Protein AF-A0A212K3P4-F1 (afdb_monomer)

pLDDT: mean 75.77, std 22.2, range [29.94, 95.88]

Solvent-accessible surface area (backbone atoms only — not comparable to full-atom values): 8677 Å² total; per-residue (Å²): 141,86,89,86,86,90,79,79,89,73,62,94,66,78,64,89,72,90,65,79,95,59,101,72,71,84,56,92,35,74,37,73,32,68,52,98,92,37,78,37,58,47,100,85,69,45,76,37,70,28,48,37,64,58,24,53,51,50,52,52,54,48,52,45,55,74,72,36,50,50,64,62,41,51,82,49,84,52,67,66,59,41,51,48,42,50,51,52,50,32,53,60,50,30,66,35,87,61,33,40,67,84,44,44,45,70,47,72,83,47,95,45,37,33,41,38,36,32,32,34,70,90,64,46,76,46,76,43,82,46,76,31,71,64,82,69,76,85,79,130

Secondary structure (DSSP, 8-state):
----SSSSSSSTT-S-------TT---S-EEE-EETTEE-B-TTSPBPEEEHHHHHHHHHHHHHHHTTHHHHHHT---HHHHHHHHHHHHHHHHTSTTBPTT--EEEEEETTEEEEEEEETTTEEEEEEEE---------

Structure (mmCIF, N/CA/C/O backbone):
data_AF-A0A212K3P4-F1
#
_entry.id   AF-A0A212K3P4-F1
#
loop_
_atom_site.group_PDB
_atom_site.id
_atom_site.type_symbol
_atom_site.label_atom_id
_atom_site.label_alt_id
_atom_site.label_comp_id
_atom_site.label_asym_id
_atom_site.label_entity_id
_atom_site.label_seq_id
_atom_site.pdbx_PDB_ins_code
_atom_site.Cartn_x
_atom_site.Cartn_y
_atom_site.Cartn_z
_atom_site.occupancy
_atom_site.B_iso_or_equiv
_atom_site.auth_seq_id
_atom_site.auth_comp_id
_atom_site.auth_asym_id
_atom_site.auth_atom_id
_atom_site.pdbx_PDB_model_num
ATOM 1 N N . MET A 1 1 ? -34.158 -5.987 -21.169 1.00 41.16 1 MET A N 1
ATOM 2 C CA . MET A 1 1 ? -33.519 -4.669 -21.367 1.00 41.16 1 MET A CA 1
ATOM 3 C C . MET A 1 1 ? -33.092 -4.226 -19.977 1.00 41.16 1 MET A C 1
ATOM 5 O O . MET A 1 1 ? -33.959 -3.933 -19.177 1.00 41.16 1 MET A O 1
ATOM 9 N N . ILE A 1 2 ? -31.869 -4.517 -19.537 1.00 32.31 2 ILE A N 1
ATOM 10 C CA . ILE A 1 2 ? -30.676 -3.681 -19.730 1.00 32.31 2 ILE A CA 1
ATOM 11 C C . ILE A 1 2 ? -29.429 -4.590 -19.773 1.00 32.31 2 ILE A C 1
ATOM 13 O O . ILE A 1 2 ? -29.200 -5.366 -18.852 1.00 32.31 2 ILE A O 1
ATOM 17 N N . LEU A 1 3 ? -28.634 -4.489 -20.839 1.00 34.88 3 LEU A N 1
ATOM 18 C CA . LEU A 1 3 ? -27.283 -5.046 -20.956 1.00 34.88 3 LEU A CA 1
ATOM 19 C C . LEU A 1 3 ? -26.366 -3.873 -21.299 1.00 34.88 3 LEU A C 1
ATOM 21 O O . LEU A 1 3 ? -26.237 -3.558 -22.471 1.00 34.88 3 LEU A O 1
ATOM 25 N N . THR A 1 4 ? -25.772 -3.217 -20.302 1.00 43.38 4 THR A N 1
ATOM 26 C CA . THR A 1 4 ? -24.636 -2.290 -20.483 1.00 43.38 4 THR A CA 1
ATOM 27 C C . THR A 1 4 ? -24.059 -1.920 -19.116 1.00 43.38 4 THR A C 1
ATOM 29 O O . THR A 1 4 ? -24.485 -0.937 -18.519 1.00 43.38 4 THR A O 1
ATOM 32 N N . ALA A 1 5 ? -23.114 -2.716 -18.608 1.00 32.56 5 ALA A N 1
ATOM 33 C CA . ALA A 1 5 ? -22.191 -2.294 -17.537 1.00 32.56 5 ALA A CA 1
ATOM 34 C C . ALA A 1 5 ? -20.914 -3.161 -17.423 1.00 32.56 5 ALA A C 1
ATOM 36 O O . ALA A 1 5 ? -20.167 -3.017 -16.467 1.00 32.56 5 ALA A O 1
ATOM 37 N N . TRP A 1 6 ? -20.642 -4.060 -18.377 1.00 31.08 6 TRP A N 1
ATOM 38 C CA . TRP A 1 6 ? -19.500 -4.991 -18.312 1.00 31.08 6 TRP A CA 1
ATOM 39 C C . TRP A 1 6 ? -18.382 -4.662 -19.322 1.00 31.08 6 TRP A C 1
ATOM 41 O O . TRP A 1 6 ? -17.524 -5.493 -19.591 1.00 31.08 6 TRP A O 1
ATOM 51 N N . ALA A 1 7 ? -18.370 -3.450 -19.892 1.00 32.25 7 ALA A N 1
ATOM 52 C CA . ALA A 1 7 ? -17.486 -3.085 -21.008 1.00 32.25 7 ALA A CA 1
ATOM 53 C C . ALA A 1 7 ? -16.688 -1.780 -20.804 1.00 32.25 7 ALA A C 1
ATOM 55 O O . ALA A 1 7 ? -16.402 -1.082 -21.770 1.00 32.25 7 ALA A O 1
ATOM 56 N N . THR A 1 8 ? -16.307 -1.431 -19.570 1.00 38.00 8 THR A N 1
ATOM 57 C CA . THR A 1 8 ? -15.524 -0.202 -19.295 1.00 38.00 8 THR A CA 1
ATOM 58 C C . THR A 1 8 ? -14.240 -0.422 -18.492 1.00 38.00 8 THR A C 1
ATOM 60 O O . THR A 1 8 ? -13.647 0.538 -18.016 1.00 38.00 8 THR A O 1
ATOM 63 N N . TRP A 1 9 ? -13.740 -1.660 -18.424 1.00 35.09 9 TRP A N 1
ATOM 64 C CA . TRP A 1 9 ? -12.411 -1.987 -17.875 1.00 35.09 9 TRP A CA 1
ATOM 65 C C . TRP A 1 9 ? -11.458 -2.604 -18.918 1.00 35.09 9 TRP A C 1
ATOM 67 O O . TRP A 1 9 ? -10.525 -3.325 -18.583 1.00 35.09 9 TRP A O 1
ATOM 77 N N . GLY A 1 10 ? -11.688 -2.313 -20.205 1.00 32.38 10 GLY A N 1
ATOM 78 C CA . GLY A 1 10 ? -10.830 -2.755 -21.317 1.00 32.38 10 GLY A CA 1
ATOM 79 C C . GLY A 1 10 ? -10.596 -1.719 -22.427 1.00 32.38 10 GLY A C 1
ATOM 80 O O . GLY A 1 10 ? -9.815 -1.977 -23.336 1.00 32.38 10 GLY A O 1
ATOM 81 N N . GLU A 1 11 ? -11.231 -0.542 -22.373 1.00 31.20 11 GLU A N 1
ATOM 82 C CA . GLU A 1 11 ? -11.151 0.469 -23.447 1.00 31.20 11 GLU A CA 1
ATOM 83 C C . GLU A 1 11 ? -10.182 1.630 -23.157 1.00 31.20 11 GLU A C 1
ATOM 85 O O . GLU A 1 11 ? -9.741 2.295 -24.090 1.00 31.20 11 GLU A O 1
ATOM 90 N N . ALA A 1 12 ? -9.751 1.837 -21.907 1.00 31.34 12 ALA A N 1
ATOM 91 C CA . ALA A 1 12 ? -8.815 2.917 -21.557 1.00 31.34 12 ALA A CA 1
ATOM 92 C C . ALA A 1 12 ? -7.342 2.640 -21.946 1.00 31.34 12 ALA A C 1
ATOM 94 O O . ALA A 1 12 ? -6.472 3.466 -21.698 1.00 31.34 12 ALA A O 1
ATOM 95 N N . MET A 1 13 ? -7.056 1.495 -22.577 1.00 34.75 13 MET A N 1
ATOM 96 C CA . MET A 1 13 ? -5.713 1.092 -23.026 1.00 34.75 13 MET A CA 1
ATOM 97 C C . MET A 1 13 ? -5.654 0.803 -24.536 1.00 34.75 13 MET A C 1
ATOM 99 O O . MET A 1 13 ? -4.726 0.151 -25.004 1.00 34.75 13 MET A O 1
ATOM 103 N N . LYS A 1 14 ? -6.595 1.324 -25.340 1.00 32.06 14 LYS A N 1
ATOM 104 C CA . LYS A 1 14 ? -6.473 1.345 -26.814 1.00 32.06 14 LYS A CA 1
ATOM 105 C C . LYS A 1 14 ? -5.531 2.458 -27.302 1.00 32.06 14 LYS A C 1
ATOM 107 O O . LYS A 1 14 ? -5.803 3.147 -28.280 1.00 32.06 14 LYS A O 1
ATOM 112 N N . GLY A 1 15 ? -4.401 2.627 -26.623 1.00 29.94 15 GLY A N 1
ATOM 113 C CA . GLY A 1 15 ? -3.212 3.180 -27.249 1.00 29.94 15 GLY A CA 1
ATOM 114 C C . GLY A 1 15 ? -2.490 2.015 -27.902 1.00 29.94 15 GLY A C 1
ATOM 115 O O . GLY A 1 15 ? -2.100 1.080 -27.209 1.00 29.94 15 GLY A O 1
ATOM 116 N N . THR A 1 16 ? -2.348 2.037 -29.224 1.00 39.19 16 THR A N 1
ATOM 117 C CA . THR A 1 16 ? -1.489 1.108 -29.960 1.00 39.19 16 THR A CA 1
ATOM 118 C C . THR A 1 16 ? -0.056 1.258 -29.453 1.00 39.19 16 THR A C 1
ATOM 120 O O . THR A 1 16 ? 0.730 2.029 -29.994 1.00 39.19 16 THR A O 1
ATOM 123 N N . LEU A 1 17 ? 0.295 0.533 -28.396 1.00 32.88 17 LEU A N 1
ATOM 124 C CA . LEU A 1 17 ? 1.679 0.277 -28.052 1.00 32.88 17 LEU A CA 1
ATOM 125 C C . LEU A 1 17 ? 2.091 -0.921 -28.894 1.00 32.88 17 LEU A C 1
ATOM 127 O O . LEU A 1 17 ? 1.903 -2.077 -28.521 1.00 32.88 17 LEU A O 1
ATOM 131 N N . GLY A 1 18 ? 2.576 -0.623 -30.096 1.00 33.38 18 GLY A N 1
ATOM 132 C CA . GLY A 1 18 ? 3.288 -1.596 -30.901 1.00 33.38 18 GLY A CA 1
ATOM 133 C C . GLY A 1 18 ? 4.568 -1.992 -30.180 1.00 33.38 18 GLY A C 1
ATOM 134 O O . GLY A 1 18 ? 5.602 -1.388 -30.422 1.00 33.38 18 GLY A O 1
ATOM 135 N N . PHE A 1 19 ? 4.500 -2.997 -29.313 1.00 35.41 19 PHE A N 1
ATOM 136 C CA . PHE A 1 19 ? 5.675 -3.698 -28.816 1.00 35.41 19 PHE A CA 1
ATOM 137 C C . PHE A 1 19 ? 5.356 -5.193 -28.714 1.00 35.41 19 PHE A C 1
ATOM 139 O O . PHE A 1 19 ? 4.461 -5.573 -27.956 1.00 35.41 19 PHE A O 1
ATOM 146 N N . PRO A 1 20 ? 6.045 -6.069 -29.472 1.00 37.22 20 PRO A N 1
ATOM 147 C CA . PRO A 1 20 ? 6.070 -7.478 -29.112 1.00 37.22 20 PRO A CA 1
ATOM 148 C C . PRO A 1 20 ? 6.710 -7.588 -27.724 1.00 37.22 20 PRO A C 1
ATOM 150 O O . PRO A 1 20 ? 7.701 -6.909 -27.461 1.00 37.22 20 PRO A O 1
ATOM 153 N N . LEU A 1 21 ? 6.143 -8.430 -26.854 1.00 44.56 21 LEU A N 1
ATOM 154 C CA . LEU A 1 21 ? 6.755 -8.860 -25.594 1.00 44.56 21 LEU A CA 1
ATOM 155 C C . LEU A 1 21 ? 8.192 -9.325 -25.877 1.00 44.56 21 LEU A C 1
ATOM 157 O O . LEU A 1 21 ? 8.425 -10.460 -26.285 1.00 44.56 21 LEU A O 1
ATOM 161 N N . GLN A 1 22 ? 9.150 -8.422 -25.709 1.00 39.25 22 GLN A N 1
ATOM 162 C CA . GLN A 1 22 ? 10.566 -8.714 -25.776 1.00 39.25 22 GLN A CA 1
ATOM 163 C C . GLN A 1 22 ? 11.097 -8.773 -24.347 1.00 39.25 22 GLN A C 1
ATOM 165 O O . GLN A 1 22 ? 10.836 -7.893 -23.531 1.00 39.25 22 GLN A O 1
ATOM 170 N N . LEU A 1 23 ? 11.869 -9.824 -24.078 1.00 46.59 23 LEU A N 1
ATOM 171 C CA . LEU A 1 23 ? 12.652 -10.112 -22.871 1.00 46.59 23 LEU A CA 1
ATOM 172 C C . LEU A 1 23 ? 13.758 -9.056 -22.605 1.00 46.59 23 LEU A C 1
ATOM 174 O O . LEU A 1 23 ? 14.797 -9.376 -22.036 1.00 46.59 23 LEU A O 1
ATOM 178 N N . THR A 1 24 ? 13.583 -7.821 -23.077 1.00 42.31 24 THR A N 1
ATOM 179 C CA . THR A 1 24 ? 14.652 -6.826 -23.235 1.00 42.31 24 THR A CA 1
ATOM 180 C C . THR A 1 24 ? 14.282 -5.425 -22.767 1.00 42.31 24 THR A C 1
ATOM 182 O O . THR A 1 24 ? 15.077 -4.517 -22.986 1.00 42.31 24 THR A O 1
ATOM 185 N N . ASP A 1 25 ? 13.140 -5.224 -22.108 1.00 44.19 25 ASP A N 1
ATOM 186 C CA . ASP A 1 25 ? 13.018 -4.034 -21.263 1.00 44.19 25 ASP A CA 1
ATOM 187 C C . ASP A 1 25 ? 13.734 -4.369 -19.948 1.00 44.19 25 ASP A C 1
ATOM 189 O O . ASP A 1 25 ? 13.333 -5.333 -19.295 1.00 44.19 25 ASP A O 1
ATOM 193 N N . PRO A 1 26 ? 14.839 -3.711 -19.563 1.00 47.62 26 PRO A N 1
ATOM 194 C CA . PRO A 1 26 ? 15.521 -3.993 -18.308 1.00 47.62 26 PRO A CA 1
ATOM 195 C C . PRO A 1 26 ? 14.728 -3.362 -17.158 1.00 47.62 26 PRO A C 1
ATOM 197 O O . PRO A 1 26 ? 15.244 -2.516 -16.434 1.00 47.62 26 PRO A O 1
ATOM 200 N N . GLY A 1 27 ? 13.456 -3.738 -17.008 1.00 55.22 27 GLY A N 1
ATOM 201 C CA . GLY A 1 27 ? 12.667 -3.346 -15.852 1.00 55.22 27 GLY A CA 1
ATOM 202 C C . GLY A 1 27 ? 13.434 -3.747 -14.594 1.00 55.22 27 GLY A C 1
ATOM 203 O O . GLY A 1 27 ? 13.900 -4.885 -14.483 1.00 55.22 27 GLY A O 1
ATOM 204 N N . ASN A 1 28 ? 13.640 -2.817 -13.664 1.00 70.44 28 ASN A N 1
ATOM 205 C CA . ASN A 1 28 ? 14.409 -3.097 -12.447 1.00 70.44 28 ASN A CA 1
ATOM 206 C C . ASN A 1 28 ? 13.633 -4.003 -11.476 1.00 70.44 28 ASN A C 1
ATOM 208 O O . ASN A 1 28 ? 14.225 -4.561 -10.550 1.00 70.44 28 ASN A O 1
ATOM 212 N N . TYR A 1 29 ? 12.323 -4.169 -11.687 1.00 75.88 29 TYR A N 1
ATOM 213 C CA . TYR A 1 29 ? 11.445 -4.964 -10.833 1.00 75.88 29 TYR A CA 1
ATOM 214 C C . TYR A 1 29 ? 10.613 -5.936 -11.663 1.00 75.88 29 TYR A C 1
ATOM 216 O O . TYR A 1 29 ? 10.013 -5.543 -12.661 1.00 75.88 29 TYR A O 1
ATOM 224 N N . TRP A 1 30 ? 10.557 -7.193 -11.223 1.00 81.81 30 TRP A N 1
ATOM 225 C CA . TRP A 1 30 ? 9.773 -8.254 -11.849 1.00 81.81 30 TRP A CA 1
ATOM 226 C C . TRP A 1 30 ? 9.079 -9.092 -10.786 1.00 81.81 30 TRP A C 1
ATOM 228 O O . TRP A 1 30 ? 9.707 -9.457 -9.794 1.00 81.81 30 TRP A O 1
ATOM 238 N N . ASP A 1 31 ? 7.827 -9.458 -11.043 1.00 82.44 31 ASP A N 1
ATOM 239 C CA . ASP A 1 31 ? 7.074 -10.414 -10.230 1.00 82.44 31 ASP A CA 1
ATOM 240 C C . ASP A 1 31 ? 6.197 -11.319 -11.115 1.00 82.44 31 ASP A C 1
ATOM 242 O O . ASP A 1 31 ? 5.983 -11.041 -12.301 1.00 82.44 31 ASP A O 1
ATOM 246 N N . LEU A 1 32 ? 5.698 -12.424 -10.565 1.00 88.50 32 LEU A N 1
ATOM 247 C CA . LEU A 1 32 ? 4.640 -13.215 -11.185 1.00 88.50 32 LEU A CA 1
ATOM 248 C C . LEU A 1 32 ? 3.315 -12.488 -11.034 1.00 88.50 32 LEU A C 1
ATOM 250 O O . LEU A 1 32 ? 2.972 -12.018 -9.960 1.00 88.50 32 LEU A O 1
ATOM 254 N N . ARG A 1 33 ? 2.532 -12.421 -12.103 1.00 87.44 33 ARG A N 1
ATOM 255 C CA . ARG A 1 33 ? 1.207 -11.818 -12.045 1.00 87.44 33 ARG A CA 1
ATOM 256 C C . ARG A 1 33 ? 0.278 -12.708 -11.222 1.00 87.44 33 ARG A C 1
ATOM 258 O O . ARG A 1 33 ? -0.010 -13.830 -11.635 1.00 87.44 33 ARG A O 1
ATOM 265 N N . ILE A 1 34 ? -0.233 -12.174 -10.120 1.00 84.19 34 ILE A N 1
ATOM 266 C CA . ILE A 1 34 ? -1.236 -12.818 -9.275 1.00 84.19 34 ILE A CA 1
ATOM 267 C C . ILE A 1 34 ? -2.584 -12.128 -9.491 1.00 84.19 34 ILE A C 1
ATOM 269 O O . ILE A 1 34 ? -2.686 -10.902 -9.468 1.00 84.19 34 ILE A O 1
ATOM 273 N N . VAL A 1 35 ? -3.630 -12.916 -9.725 1.00 80.94 35 VAL A N 1
ATOM 274 C CA . VAL A 1 35 ? -5.019 -12.454 -9.847 1.00 80.94 35 VAL A CA 1
ATOM 275 C C . VAL A 1 35 ? -5.886 -13.387 -9.010 1.00 80.94 35 VAL A C 1
ATOM 277 O O . VAL A 1 35 ? -5.738 -14.599 -9.090 1.00 80.94 35 VAL A O 1
ATOM 280 N N . ASP A 1 36 ? -6.754 -12.830 -8.164 1.00 80.00 36 ASP A N 1
ATOM 281 C CA . ASP A 1 36 ? -7.669 -13.597 -7.302 1.00 80.00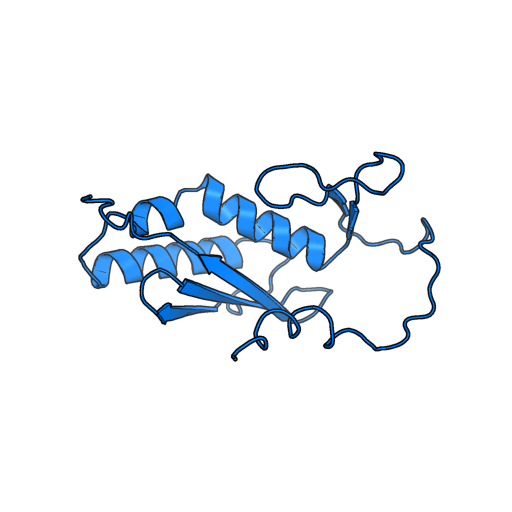 36 ASP A CA 1
ATOM 282 C C . ASP A 1 36 ? -6.989 -14.640 -6.387 1.00 80.00 36 ASP A C 1
ATOM 284 O O . ASP A 1 36 ? -7.575 -15.656 -6.023 1.00 80.00 36 ASP A O 1
ATOM 288 N N . ASN A 1 37 ? -5.770 -14.335 -5.923 1.00 79.12 37 ASN A N 1
ATOM 289 C CA . ASN A 1 37 ? -4.888 -15.225 -5.146 1.00 79.12 37 ASN A CA 1
ATOM 290 C C . ASN A 1 37 ? -4.341 -16.437 -5.922 1.00 79.12 37 ASN A C 1
ATOM 292 O O . ASN A 1 37 ? -3.876 -17.384 -5.290 1.00 79.12 37 ASN A O 1
ATOM 296 N N . ASP A 1 38 ? -4.360 -16.409 -7.255 1.00 84.56 38 ASP A N 1
ATOM 297 C CA . ASP A 1 38 ? -3.761 -17.446 -8.096 1.00 84.56 38 ASP A CA 1
ATOM 298 C C . ASP A 1 38 ? -2.817 -16.852 -9.153 1.00 84.56 38 ASP A C 1
ATOM 300 O O . ASP A 1 38 ? -2.885 -15.668 -9.497 1.00 84.56 38 ASP A O 1
ATOM 304 N N . ILE A 1 39 ? -1.902 -17.674 -9.664 1.00 86.06 39 ILE A N 1
ATOM 305 C CA . ILE A 1 39 ? -0.959 -17.282 -10.710 1.00 86.06 39 ILE A CA 1
ATOM 306 C C . ILE A 1 39 ? -1.722 -17.139 -12.026 1.00 86.06 39 ILE A C 1
ATOM 308 O O . ILE A 1 39 ? -2.321 -18.087 -12.532 1.00 86.06 39 ILE A O 1
ATOM 312 N N . ALA A 1 40 ? -1.648 -15.957 -12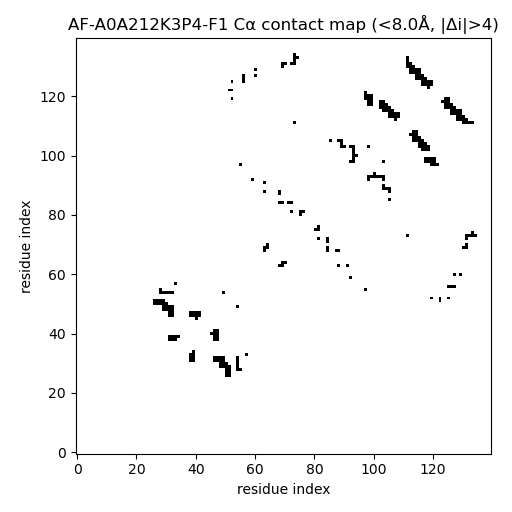.632 1.00 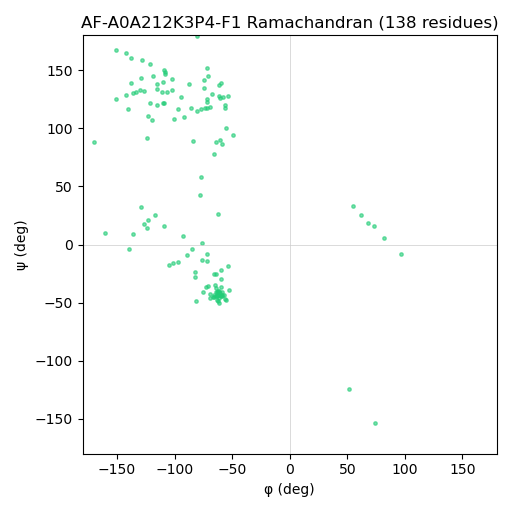84.56 40 ALA A N 1
ATOM 313 C CA . ALA A 1 40 ? -2.228 -15.732 -13.943 1.00 84.56 40 ALA A CA 1
ATOM 314 C C . ALA A 1 40 ? -1.392 -16.448 -15.014 1.00 84.56 40 ALA A C 1
ATOM 316 O O . ALA A 1 40 ? -0.185 -16.222 -15.135 1.00 84.56 40 ALA A O 1
ATOM 317 N N . LEU A 1 41 ? -2.045 -17.293 -15.810 1.00 88.75 41 LEU A N 1
ATOM 318 C CA . LEU A 1 41 ? -1.416 -18.066 -16.877 1.00 88.75 41 LEU A CA 1
ATOM 319 C C . LEU A 1 41 ? -1.822 -17.541 -18.258 1.00 88.75 41 LEU A C 1
ATOM 321 O O . LEU A 1 41 ? -2.940 -17.061 -18.451 1.00 88.75 41 LEU A O 1
ATOM 325 N N . ASP A 1 42 ? -0.922 -17.663 -19.230 1.00 84.75 42 ASP A N 1
ATOM 326 C CA . ASP A 1 42 ? -1.239 -17.445 -20.639 1.00 84.75 42 ASP A CA 1
ATOM 327 C C . ASP A 1 42 ? -1.929 -18.668 -21.282 1.00 84.75 42 ASP A C 1
ATOM 329 O O . ASP A 1 42 ? -2.145 -19.710 -20.655 1.00 84.75 42 ASP A O 1
ATOM 333 N N . VAL A 1 43 ? -2.261 -18.560 -22.573 1.00 83.19 43 VAL A N 1
ATOM 334 C CA . VAL A 1 43 ? -2.888 -19.650 -23.348 1.00 83.19 43 VAL A CA 1
ATOM 335 C C . VAL A 1 43 ? -2.032 -20.923 -23.421 1.00 83.19 43 VAL A C 1
ATOM 337 O O . VAL A 1 43 ? -2.564 -22.008 -23.650 1.00 83.19 43 VAL A O 1
ATOM 340 N N . GLY A 1 44 ? -0.719 -20.805 -23.216 1.00 88.44 44 GLY A N 1
ATOM 341 C CA . GLY A 1 44 ? 0.247 -21.898 -23.163 1.00 88.44 44 GLY A CA 1
ATOM 342 C C . GLY A 1 44 ? 0.503 -22.432 -21.751 1.00 88.44 44 GLY A C 1
ATOM 343 O O . GLY A 1 44 ? 1.380 -23.280 -21.588 1.00 88.44 44 GLY A O 1
ATOM 344 N N . ARG A 1 45 ? -0.252 -21.977 -20.740 1.00 85.69 45 ARG A N 1
ATOM 345 C CA . ARG A 1 45 ? -0.050 -22.280 -19.311 1.00 85.69 45 ARG A CA 1
ATOM 346 C C . ARG A 1 45 ? 1.289 -21.795 -18.751 1.00 85.69 45 ARG A C 1
ATOM 348 O O . ARG A 1 45 ? 1.781 -22.348 -17.767 1.00 85.69 45 ARG A O 1
ATOM 355 N N . GLN A 1 46 ? 1.886 -20.773 -19.350 1.00 88.00 46 GLN A N 1
ATOM 356 C CA . GLN A 1 46 ? 3.061 -20.125 -18.786 1.00 88.00 46 GLN A CA 1
ATOM 357 C C . GLN A 1 46 ? 2.643 -19.011 -17.819 1.00 88.00 46 GLN A C 1
ATOM 359 O O . GLN A 1 46 ? 1.712 -18.262 -18.127 1.00 88.00 46 GLN A O 1
ATOM 364 N N . PRO A 1 47 ? 3.314 -18.874 -16.659 1.00 86.88 47 PRO A N 1
ATOM 365 C CA . PRO A 1 47 ? 3.078 -17.764 -15.746 1.00 86.88 47 PRO A CA 1
ATOM 366 C C . PRO A 1 47 ? 3.310 -16.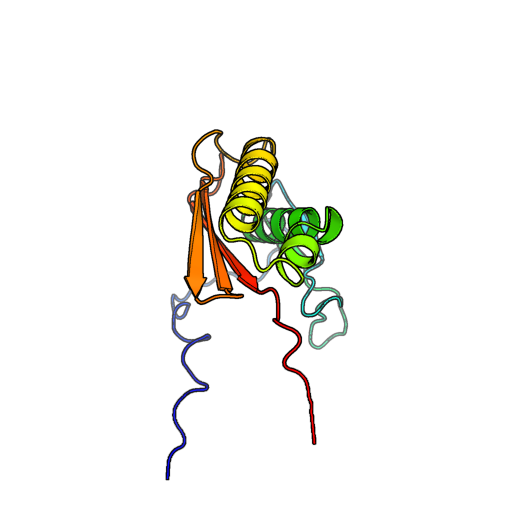415 -16.420 1.00 86.88 47 PRO A C 1
ATOM 368 O O . PRO A 1 47 ? 4.381 -16.150 -16.973 1.00 86.88 47 PRO A O 1
ATOM 371 N N . LEU A 1 48 ? 2.310 -15.545 -16.329 1.00 86.31 48 LEU A N 1
ATOM 372 C CA . LEU A 1 48 ? 2.439 -14.153 -16.722 1.00 86.31 48 LEU A CA 1
ATOM 373 C C . LEU A 1 48 ? 3.318 -13.420 -15.710 1.00 86.31 48 LEU A C 1
ATOM 375 O O . LEU A 1 48 ? 3.269 -13.684 -14.510 1.00 86.31 48 LEU A O 1
ATOM 379 N N . LYS A 1 49 ? 4.107 -12.466 -16.198 1.00 83.75 49 LYS A N 1
ATOM 380 C CA . LYS A 1 49 ? 4.961 -11.613 -15.368 1.00 83.75 49 LYS A CA 1
ATOM 381 C C . LYS A 1 49 ? 4.419 -10.190 -15.333 1.00 83.75 49 LYS A C 1
ATOM 383 O O . LYS A 1 49 ? 3.810 -9.730 -16.300 1.00 83.75 49 LYS A O 1
ATOM 388 N N . LEU A 1 50 ? 4.671 -9.502 -14.230 1.00 83.19 50 LEU A N 1
ATOM 389 C CA . LEU A 1 50 ? 4.537 -8.059 -14.090 1.00 83.19 50 LEU A CA 1
ATOM 390 C C . LEU A 1 50 ? 5.925 -7.437 -14.002 1.00 83.19 50 LEU A C 1
ATOM 392 O O . LEU A 1 50 ? 6.837 -8.036 -13.436 1.00 83.19 50 LEU A O 1
ATOM 396 N N . ALA A 1 51 ? 6.058 -6.230 -14.539 1.00 83.06 51 ALA A N 1
ATOM 397 C CA . ALA A 1 51 ? 7.279 -5.444 -14.462 1.00 83.06 51 ALA A CA 1
ATOM 398 C C . ALA A 1 51 ? 7.018 -4.097 -13.782 1.00 83.06 51 ALA A C 1
ATOM 400 O O . ALA A 1 51 ? 5.890 -3.582 -13.800 1.00 83.06 51 ALA A O 1
ATOM 401 N N . ASP A 1 52 ? 8.078 -3.532 -13.209 1.00 85.75 52 ASP A N 1
ATOM 402 C CA . ASP A 1 52 ? 8.171 -2.136 -12.792 1.00 85.75 52 ASP A CA 1
ATOM 403 C C . ASP A 1 52 ? 6.986 -1.699 -11.919 1.00 85.75 52 ASP A C 1
ATOM 405 O O . ASP A 1 52 ? 6.673 -2.329 -10.907 1.00 85.75 52 ASP A O 1
ATOM 409 N N . ARG A 1 53 ? 6.274 -0.642 -12.324 1.00 85.94 53 ARG A N 1
ATOM 410 C CA . ARG A 1 53 ? 5.128 -0.086 -11.601 1.00 85.94 53 ARG A CA 1
ATOM 411 C C . ARG A 1 53 ? 4.065 -1.127 -11.259 1.00 85.94 53 ARG A C 1
ATOM 413 O O . ARG A 1 53 ? 3.480 -1.044 -10.185 1.00 85.94 53 ARG A O 1
ATOM 420 N N . ALA A 1 54 ? 3.789 -2.075 -12.157 1.00 83.38 54 ALA A N 1
ATOM 421 C CA . ALA A 1 54 ? 2.754 -3.084 -11.932 1.00 83.38 54 ALA A CA 1
ATOM 422 C C . ALA A 1 54 ? 3.190 -4.130 -10.895 1.00 83.38 54 ALA A C 1
ATOM 424 O O . ALA A 1 54 ? 2.374 -4.553 -10.082 1.00 83.38 54 ALA A O 1
ATOM 425 N N . SER A 1 55 ? 4.474 -4.495 -10.886 1.00 88.06 55 SER A N 1
ATOM 426 C CA . SER A 1 55 ? 5.052 -5.361 -9.852 1.00 88.06 55 SER A CA 1
ATOM 427 C C . SER A 1 55 ? 5.060 -4.656 -8.489 1.00 88.06 55 SER A C 1
ATOM 429 O O . SER A 1 55 ? 4.581 -5.218 -7.512 1.00 88.06 55 SER A O 1
ATOM 431 N N . ILE A 1 56 ? 5.469 -3.382 -8.433 1.00 88.31 56 ILE A N 1
ATOM 432 C CA . ILE A 1 56 ? 5.445 -2.575 -7.197 1.00 88.31 56 ILE A CA 1
ATOM 433 C C . ILE A 1 56 ? 4.019 -2.450 -6.641 1.00 88.31 56 ILE A C 1
ATOM 435 O O . ILE A 1 56 ? 3.791 -2.607 -5.444 1.00 88.31 56 ILE A O 1
ATOM 439 N N . ALA A 1 57 ? 3.051 -2.182 -7.518 1.00 89.69 57 ALA A N 1
ATOM 440 C CA . ALA A 1 57 ? 1.634 -2.123 -7.180 1.00 89.69 57 ALA A CA 1
ATOM 441 C C . ALA A 1 57 ? 1.132 -3.428 -6.539 1.00 89.69 57 ALA A C 1
ATOM 443 O O . ALA A 1 57 ? 0.450 -3.385 -5.512 1.00 89.69 57 ALA A O 1
ATOM 444 N N . GLN A 1 58 ? 1.482 -4.574 -7.128 1.00 88.88 58 GLN A N 1
ATOM 445 C CA . GLN A 1 58 ? 1.093 -5.886 -6.617 1.00 88.88 58 GLN A CA 1
ATOM 446 C C . GLN A 1 58 ? 1.737 -6.179 -5.254 1.00 88.88 58 GLN A C 1
ATOM 448 O O . GLN A 1 58 ? 1.031 -6.577 -4.328 1.00 88.88 58 GLN A O 1
ATOM 453 N N . ASP A 1 59 ? 3.031 -5.899 -5.095 1.00 90.94 59 ASP A N 1
ATOM 454 C CA . ASP A 1 59 ? 3.749 -6.084 -3.828 1.00 90.94 59 ASP A CA 1
ATOM 455 C C . ASP A 1 59 ? 3.130 -5.269 -2.689 1.00 90.94 59 ASP A C 1
ATOM 457 O O . ASP A 1 59 ? 2.9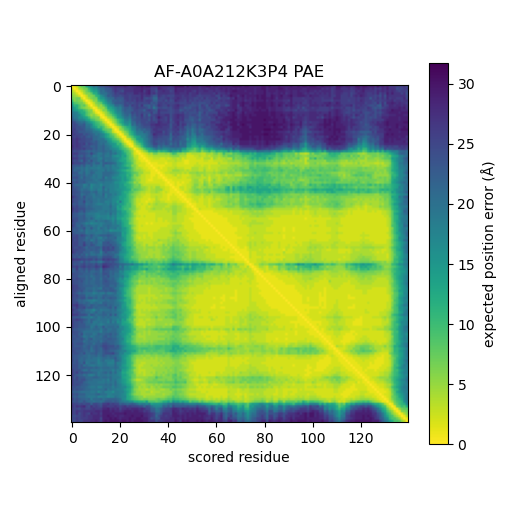51 -5.773 -1.582 1.00 90.94 59 ASP A O 1
ATOM 461 N N . ILE A 1 60 ? 2.767 -4.010 -2.954 1.00 91.44 60 ILE A N 1
ATOM 462 C CA . ILE A 1 60 ? 2.115 -3.148 -1.962 1.00 91.44 60 ILE A CA 1
ATOM 463 C C . ILE A 1 60 ? 0.749 -3.718 -1.567 1.00 91.44 60 ILE A C 1
ATOM 465 O O . ILE A 1 60 ? 0.424 -3.771 -0.379 1.00 91.44 60 ILE A O 1
ATOM 469 N N . ALA A 1 61 ? -0.048 -4.170 -2.539 1.00 90.50 61 ALA A N 1
ATOM 470 C CA . ALA A 1 61 ? -1.350 -4.773 -2.266 1.00 90.50 61 ALA A CA 1
ATOM 471 C C . ALA A 1 61 ? -1.219 -6.059 -1.429 1.00 90.50 61 ALA A C 1
ATOM 473 O O . ALA A 1 61 ? -1.959 -6.238 -0.455 1.00 90.50 61 ALA A O 1
ATOM 474 N N . HIS A 1 62 ? -0.250 -6.919 -1.754 1.00 90.38 62 HIS A N 1
ATOM 475 C CA . HIS A 1 62 ? 0.055 -8.114 -0.968 1.00 90.38 62 HIS A CA 1
ATOM 476 C C . HIS A 1 62 ? 0.521 -7.761 0.441 1.00 90.38 62 HIS A C 1
ATOM 478 O O . HIS A 1 62 ? -0.053 -8.264 1.401 1.00 90.38 62 HIS A O 1
ATOM 484 N N . MET A 1 63 ? 1.458 -6.826 0.593 1.00 93.50 63 MET A N 1
ATOM 485 C CA . MET A 1 63 ? 1.954 -6.383 1.897 1.00 93.50 63 MET A CA 1
ATOM 486 C C . MET A 1 63 ? 0.826 -5.863 2.801 1.00 93.50 63 MET A C 1
ATOM 488 O O . MET A 1 63 ? 0.748 -6.230 3.975 1.00 93.50 63 MET A O 1
ATOM 492 N N . ILE A 1 64 ? -0.099 -5.065 2.260 1.00 90.44 64 ILE A N 1
ATOM 493 C CA . ILE A 1 64 ? -1.263 -4.563 3.008 1.00 90.44 64 ILE A CA 1
ATOM 494 C C . ILE A 1 64 ? -2.169 -5.713 3.471 1.00 90.44 64 ILE A C 1
ATOM 496 O O . ILE A 1 64 ? -2.676 -5.697 4.599 1.00 90.44 64 ILE A O 1
ATOM 500 N N . ARG A 1 65 ? -2.373 -6.716 2.610 1.00 87.19 65 ARG A N 1
ATOM 501 C CA . ARG A 1 65 ? -3.178 -7.905 2.908 1.00 87.19 65 ARG A CA 1
ATOM 502 C C . ARG A 1 65 ? -2.499 -8.806 3.944 1.00 87.19 65 ARG A C 1
ATOM 504 O O . ARG A 1 65 ? -3.155 -9.213 4.899 1.00 87.19 65 ARG A O 1
ATOM 511 N N . GLU A 1 66 ? -1.206 -9.072 3.795 1.00 88.19 66 GLU A N 1
ATOM 512 C CA . GLU A 1 66 ? -0.397 -9.916 4.686 1.00 88.19 66 GLU A CA 1
ATOM 513 C C . GLU A 1 66 ? -0.290 -9.338 6.096 1.00 88.19 66 GLU A C 1
ATOM 515 O O . GLU A 1 66 ? -0.375 -10.070 7.081 1.00 88.19 66 GLU A O 1
ATOM 520 N N . ARG A 1 67 ? -0.185 -8.010 6.214 1.00 89.75 67 ARG A N 1
ATOM 521 C CA . ARG A 1 67 ? -0.204 -7.317 7.511 1.00 89.75 67 ARG A CA 1
ATOM 522 C C . ARG A 1 67 ? -1.589 -7.296 8.168 1.00 89.75 67 ARG A C 1
ATOM 524 O O . ARG A 1 67 ? -1.710 -6.885 9.319 1.00 89.75 67 ARG A O 1
ATOM 531 N N . GLY A 1 68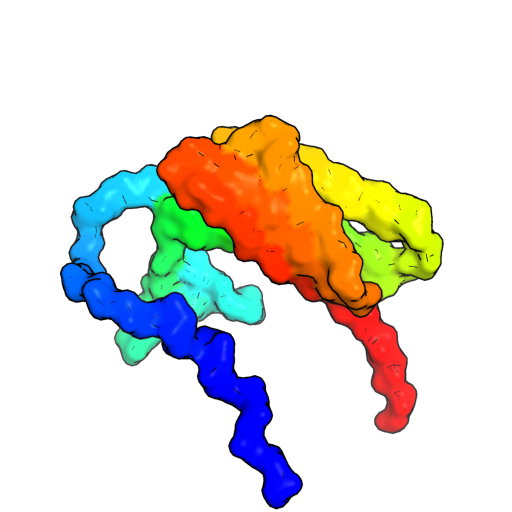 ? -2.635 -7.730 7.463 1.00 88.56 68 GLY A N 1
ATOM 532 C CA . GLY A 1 68 ? -3.988 -7.858 8.001 1.00 88.56 68 GLY A CA 1
ATOM 533 C C . GLY A 1 68 ? -4.716 -6.531 8.223 1.00 88.56 68 GLY A C 1
ATOM 534 O O . GLY A 1 68 ? -5.740 -6.521 8.907 1.00 88.56 68 GLY A O 1
ATOM 535 N N . TYR A 1 69 ? -4.240 -5.420 7.645 1.00 90.12 69 TYR A N 1
ATOM 536 C CA . TYR A 1 69 ? -4.855 -4.101 7.840 1.00 90.12 69 TYR A CA 1
ATOM 537 C C . TYR A 1 69 ? -6.310 -4.069 7.363 1.00 90.12 69 TYR A C 1
ATOM 539 O O . TYR A 1 69 ? -7.186 -3.579 8.071 1.00 90.12 69 TYR A O 1
ATOM 547 N N . LEU A 1 70 ? -6.584 -4.661 6.195 1.00 87.69 70 LEU A N 1
ATOM 548 C CA . LEU A 1 70 ? -7.939 -4.751 5.644 1.00 87.69 70 LEU A CA 1
ATOM 549 C C . LEU A 1 70 ? -8.845 -5.630 6.514 1.00 87.69 70 LEU A C 1
ATOM 551 O O . LEU A 1 70 ? -9.967 -5.243 6.828 1.00 87.69 70 LEU A O 1
ATOM 555 N N . THR A 1 71 ? -8.339 -6.774 6.979 1.00 87.12 71 THR A N 1
ATOM 556 C CA . THR A 1 71 ? -9.074 -7.684 7.870 1.00 87.12 71 THR A CA 1
ATOM 557 C C . THR A 1 71 ? -9.444 -7.006 9.189 1.00 87.12 71 THR A C 1
ATOM 559 O O . THR A 1 71 ? -10.566 -7.164 9.669 1.00 87.12 71 THR A O 1
ATOM 562 N N . ALA A 1 72 ? -8.541 -6.195 9.750 1.00 85.56 72 ALA A N 1
ATOM 563 C CA . ALA A 1 72 ? -8.804 -5.423 10.961 1.00 85.56 72 ALA A CA 1
ATOM 564 C C . ALA A 1 72 ? -9.920 -4.376 10.776 1.00 85.56 72 ALA A C 1
ATOM 566 O O . ALA A 1 72 ? -10.576 -4.012 11.750 1.00 85.56 72 ALA A O 1
ATOM 567 N N . MET A 1 73 ? -10.167 -3.908 9.547 1.00 84.94 73 MET A N 1
ATOM 568 C CA . MET A 1 73 ? -11.237 -2.951 9.244 1.00 84.94 73 MET A CA 1
ATOM 569 C C . MET A 1 73 ? -12.615 -3.612 9.084 1.00 84.94 73 MET A C 1
ATOM 571 O O . MET A 1 73 ? -13.613 -2.971 9.408 1.00 84.94 73 MET A O 1
ATOM 575 N N . ILE A 1 74 ? -12.692 -4.884 8.660 1.00 81.88 74 ILE A N 1
ATOM 576 C CA . ILE A 1 74 ? -13.965 -5.612 8.439 1.00 81.88 74 ILE A CA 1
ATOM 577 C C . ILE A 1 74 ? -14.811 -5.682 9.717 1.00 81.88 74 ILE A C 1
ATOM 579 O O . ILE A 1 74 ? -16.021 -5.467 9.684 1.00 81.88 74 ILE A O 1
ATOM 583 N N . ALA A 1 75 ? -14.183 -5.981 10.855 1.00 71.69 75 ALA A N 1
ATOM 584 C CA . ALA A 1 75 ? -14.881 -6.138 12.131 1.00 71.69 75 ALA A CA 1
ATOM 585 C C . ALA A 1 75 ? -15.102 -4.807 12.878 1.00 71.69 75 ALA A C 1
ATOM 587 O O . ALA A 1 75 ? -15.730 -4.790 13.939 1.00 71.69 75 ALA A O 1
ATOM 588 N N . GLU A 1 76 ? -14.580 -3.691 12.359 1.00 80.81 76 GLU A N 1
ATOM 589 C CA . GLU A 1 76 ? -14.442 -2.458 13.127 1.00 80.81 76 GLU A CA 1
ATOM 590 C C . GLU A 1 76 ? -15.544 -1.434 12.826 1.00 80.81 76 GLU A C 1
ATOM 592 O O . GLU A 1 76 ? -15.574 -0.761 11.789 1.00 80.81 76 GLU A O 1
ATOM 597 N N . ARG A 1 77 ? -16.450 -1.260 13.794 1.00 81.19 77 ARG A N 1
ATOM 598 C CA . ARG A 1 77 ? -17.562 -0.303 13.707 1.00 81.19 77 ARG A CA 1
ATOM 599 C C . ARG A 1 77 ? -17.142 1.121 14.078 1.00 81.19 77 ARG A C 1
ATOM 601 O O . ARG A 1 77 ? -17.764 2.070 13.595 1.00 81.19 77 ARG A O 1
ATOM 608 N N . ASP A 1 78 ? -16.072 1.296 14.854 1.00 86.50 78 ASP A N 1
ATOM 609 C CA . ASP A 1 78 ? -15.561 2.610 15.247 1.00 86.50 78 ASP A CA 1
ATOM 610 C C . ASP A 1 78 ? -14.788 3.290 14.103 1.00 86.50 78 ASP A C 1
ATOM 612 O O . ASP A 1 78 ? -13.718 2.854 13.670 1.00 86.50 78 ASP A O 1
ATOM 616 N N . ALA A 1 79 ? -15.310 4.433 13.650 1.00 84.12 79 ALA A N 1
ATOM 617 C CA . ALA A 1 79 ? -14.692 5.245 12.608 1.00 84.12 79 ALA A CA 1
ATOM 618 C C . ALA A 1 79 ? -13.276 5.732 12.970 1.00 84.12 79 ALA A C 1
ATOM 620 O O . ALA A 1 79 ? -12.449 5.914 12.078 1.00 84.12 79 ALA A O 1
ATOM 621 N N . ARG A 1 80 ? -12.962 5.942 14.256 1.00 88.44 80 ARG A N 1
ATOM 622 C CA . ARG A 1 80 ? -11.619 6.360 14.693 1.00 88.44 80 ARG A CA 1
ATOM 623 C C . ARG A 1 80 ? -10.606 5.241 14.506 1.00 88.44 80 ARG A C 1
ATOM 625 O O . ARG A 1 80 ? -9.508 5.493 14.019 1.00 88.44 80 ARG A O 1
ATOM 632 N N . LYS A 1 81 ? -10.983 4.009 14.845 1.00 88.81 81 LYS A N 1
ATOM 633 C CA . LYS A 1 81 ? -10.116 2.840 14.678 1.00 88.81 81 LYS A CA 1
ATOM 634 C C . LYS A 1 81 ? -9.931 2.471 13.207 1.00 88.81 81 LYS A C 1
ATOM 636 O O . LYS A 1 81 ? -8.815 2.150 12.814 1.00 88.81 81 LYS A O 1
ATOM 641 N N . ARG A 1 82 ? -10.960 2.630 12.364 1.00 87.88 82 ARG A N 1
ATOM 642 C CA . ARG A 1 82 ? -10.796 2.518 10.901 1.00 87.88 82 ARG A CA 1
ATOM 643 C C . ARG A 1 82 ? -9.828 3.566 10.347 1.00 87.88 82 ARG A C 1
ATOM 645 O O . ARG A 1 82 ? -8.908 3.215 9.618 1.00 87.88 82 ARG A O 1
ATOM 652 N N . LYS A 1 83 ? -9.959 4.832 10.762 1.00 89.81 83 LYS A N 1
ATOM 653 C CA . LYS A 1 83 ? -8.990 5.884 10.399 1.00 89.81 83 LYS A CA 1
ATOM 654 C C . LYS A 1 83 ? -7.574 5.564 10.874 1.00 89.81 83 LYS A C 1
ATOM 656 O O . LYS A 1 83 ? -6.621 5.852 10.162 1.00 89.81 83 LYS A O 1
ATOM 661 N N . TYR A 1 84 ? -7.428 4.955 12.048 1.00 92.81 84 TYR A N 1
ATOM 662 C CA . TYR A 1 84 ? -6.128 4.507 12.538 1.00 92.81 84 TYR A CA 1
ATOM 663 C C . TYR A 1 84 ? -5.511 3.434 11.626 1.00 92.81 84 TYR A C 1
ATOM 665 O O . TYR A 1 84 ? -4.351 3.568 11.251 1.00 92.81 84 TYR A O 1
ATOM 673 N N . GLN A 1 85 ? -6.288 2.439 11.181 1.00 91.94 85 GLN A N 1
ATOM 674 C CA . GLN A 1 85 ? -5.816 1.446 10.202 1.00 91.94 85 GLN A CA 1
ATOM 675 C C . GLN A 1 85 ? -5.402 2.091 8.874 1.00 91.94 85 GLN A C 1
ATOM 677 O O . GLN A 1 85 ? -4.351 1.767 8.334 1.00 91.94 85 GLN A O 1
ATOM 682 N N . MET A 1 86 ? -6.170 3.066 8.381 1.00 92.81 86 MET A N 1
ATOM 683 C CA . MET A 1 86 ? -5.805 3.832 7.184 1.00 92.81 86 MET A CA 1
ATOM 684 C C . MET A 1 86 ? -4.460 4.556 7.344 1.00 92.81 86 MET A C 1
ATOM 686 O O . MET A 1 86 ? -3.644 4.540 6.428 1.00 92.81 86 MET A O 1
ATOM 690 N N . VAL A 1 87 ? -4.190 5.147 8.512 1.00 94.62 87 VAL A N 1
ATOM 691 C CA . VAL A 1 87 ? -2.887 5.770 8.805 1.00 94.62 87 VAL A CA 1
ATOM 692 C C . VAL A 1 87 ? -1.761 4.733 8.814 1.00 94.62 87 VAL A C 1
ATOM 694 O O . VAL A 1 87 ? -0.696 5.004 8.266 1.00 94.62 87 VAL A O 1
ATOM 697 N N . LEU A 1 88 ? -1.990 3.545 9.387 1.00 95.12 88 LEU A N 1
ATOM 698 C CA . LEU A 1 88 ? -1.005 2.458 9.363 1.00 95.12 88 LEU A CA 1
ATOM 699 C C . LEU A 1 88 ? -0.701 1.986 7.938 1.00 95.12 88 LEU A C 1
ATOM 701 O O . LEU A 1 88 ? 0.463 1.749 7.625 1.00 95.12 88 LEU A O 1
ATOM 705 N N . ILE A 1 89 ? -1.718 1.898 7.074 1.00 94.81 89 ILE A N 1
ATOM 706 C CA . ILE A 1 89 ? -1.531 1.579 5.653 1.00 94.81 89 ILE A CA 1
ATOM 707 C C . ILE A 1 89 ? -0.665 2.649 4.983 1.00 94.81 89 ILE A C 1
ATOM 709 O O . ILE A 1 89 ? 0.326 2.302 4.351 1.00 94.81 89 ILE A O 1
ATOM 713 N N . THR A 1 90 ? -0.985 3.936 5.153 1.00 95.88 90 THR A N 1
ATOM 714 C CA . THR A 1 90 ? -0.180 5.031 4.584 1.00 95.88 90 THR A CA 1
ATOM 715 C C . THR A 1 90 ? 1.277 4.948 5.028 1.00 95.88 90 THR A C 1
ATOM 717 O O . THR A 1 90 ? 2.169 5.000 4.190 1.00 95.88 90 THR A O 1
ATOM 720 N N . LEU A 1 91 ? 1.521 4.756 6.329 1.00 95.69 91 LEU A N 1
ATOM 721 C CA . LEU A 1 91 ? 2.875 4.655 6.869 1.00 95.69 91 LEU A CA 1
ATOM 722 C C . LEU A 1 91 ? 3.624 3.437 6.312 1.00 95.69 91 LEU A C 1
ATOM 724 O O . LEU A 1 91 ? 4.800 3.538 5.986 1.00 95.69 91 LEU A O 1
ATOM 728 N N . ALA A 1 92 ? 2.945 2.297 6.179 1.00 95.12 92 ALA A N 1
ATOM 729 C CA . ALA A 1 92 ? 3.530 1.091 5.607 1.00 95.12 92 ALA A CA 1
ATOM 730 C C . ALA A 1 92 ? 3.907 1.255 4.128 1.00 95.12 92 ALA A C 1
ATOM 732 O O . ALA A 1 92 ? 4.892 0.674 3.687 1.00 95.12 92 ALA A O 1
ATOM 733 N N . VAL A 1 93 ? 3.123 2.026 3.370 1.00 94.75 93 VAL A N 1
ATOM 734 C CA . VAL A 1 93 ? 3.391 2.321 1.956 1.00 94.75 93 VAL A CA 1
ATOM 735 C C . VAL A 1 93 ? 4.524 3.336 1.813 1.00 94.75 93 VAL A C 1
ATOM 737 O O . VAL A 1 93 ? 5.376 3.162 0.950 1.00 94.75 93 VAL A O 1
ATOM 740 N N . ASP A 1 94 ? 4.564 4.363 2.664 1.00 94.94 94 ASP A N 1
ATOM 741 C CA . ASP A 1 94 ? 5.646 5.358 2.680 1.00 94.94 94 ASP A CA 1
ATOM 742 C C . ASP A 1 94 ? 7.004 4.764 3.103 1.00 94.94 94 ASP A C 1
ATOM 744 O O . ASP A 1 94 ? 8.045 5.300 2.729 1.00 94.94 94 ASP A O 1
ATOM 748 N N . ASP A 1 95 ? 7.006 3.669 3.871 1.00 94.81 95 ASP A N 1
ATOM 749 C CA . ASP A 1 95 ? 8.217 2.934 4.272 1.00 94.81 95 ASP A CA 1
ATOM 750 C C . ASP A 1 95 ? 8.791 2.057 3.135 1.00 94.81 95 ASP A C 1
ATOM 752 O O . ASP A 1 95 ? 9.932 1.594 3.208 1.00 94.81 95 ASP A O 1
ATOM 756 N N . ASP A 1 96 ? 8.042 1.834 2.046 1.00 92.75 96 ASP A N 1
ATOM 757 C CA . ASP A 1 96 ? 8.570 1.131 0.874 1.00 92.75 96 ASP A CA 1
ATOM 758 C C . ASP A 1 96 ? 9.566 2.030 0.127 1.00 92.75 96 ASP A C 1
ATOM 760 O O . ASP A 1 96 ? 9.212 3.062 -0.439 1.00 92.75 96 ASP A O 1
ATOM 764 N N . ARG A 1 97 ? 10.828 1.592 0.056 1.00 92.56 97 ARG A N 1
ATOM 765 C CA . ARG A 1 97 ? 11.935 2.297 -0.620 1.00 92.56 97 ARG A CA 1
ATOM 766 C C . ARG A 1 97 ? 11.673 2.688 -2.083 1.00 92.56 97 ARG A C 1
ATOM 768 O O . ARG A 1 97 ? 12.424 3.489 -2.633 1.00 92.56 97 ARG A O 1
ATOM 775 N N . ARG A 1 98 ? 10.690 2.068 -2.745 1.00 91.38 98 ARG A N 1
ATOM 776 C CA . ARG A 1 98 ? 10.319 2.320 -4.151 1.00 91.38 98 ARG A CA 1
ATOM 777 C C . ARG A 1 98 ? 9.273 3.426 -4.279 1.00 91.38 98 ARG A C 1
ATOM 779 O O . ARG A 1 98 ? 8.981 3.866 -5.394 1.00 91.38 98 ARG A O 1
ATOM 786 N N . ILE A 1 99 ? 8.717 3.874 -3.157 1.00 93.06 99 ILE A N 1
ATOM 787 C CA . ILE A 1 99 ? 7.752 4.961 -3.042 1.00 93.06 99 ILE A CA 1
ATOM 788 C C . ILE A 1 99 ? 8.461 6.216 -2.546 1.00 93.06 99 ILE A C 1
ATOM 790 O O . ILE A 1 99 ? 9.368 6.164 -1.722 1.00 93.06 99 ILE A O 1
ATOM 794 N N . VAL A 1 100 ? 8.059 7.369 -3.078 1.00 94.25 100 VAL A N 1
ATOM 795 C CA . VAL A 1 100 ? 8.511 8.669 -2.588 1.00 94.25 100 VAL A CA 1
ATOM 796 C C . VAL A 1 100 ? 7.810 8.935 -1.249 1.00 94.25 100 VAL A C 1
ATOM 798 O O . VAL A 1 100 ? 6.580 9.062 -1.247 1.00 94.25 100 VAL A O 1
ATOM 801 N N . PRO A 1 101 ? 8.543 9.058 -0.127 1.00 93.19 101 PRO A N 1
ATOM 802 C CA . PRO A 1 101 ? 7.925 9.228 1.184 1.00 93.19 101 PRO A CA 1
ATOM 803 C C . PRO A 1 101 ? 7.044 10.479 1.260 1.00 93.19 101 PRO A C 1
ATOM 805 O O . PRO A 1 101 ? 7.406 11.544 0.753 1.00 93.19 101 PRO A O 1
ATOM 808 N N . GLY A 1 102 ? 5.889 10.357 1.912 1.00 93.94 102 GLY A N 1
ATOM 809 C CA . GLY A 1 102 ? 4.915 11.435 2.080 1.00 93.94 102 GLY A CA 1
ATOM 810 C C . GLY A 1 102 ? 3.998 11.640 0.872 1.00 93.94 102 GLY A C 1
ATOM 811 O O . GLY A 1 102 ? 3.210 12.588 0.859 1.00 93.94 102 GLY A O 1
ATOM 812 N N . THR A 1 103 ? 4.086 10.774 -0.143 1.00 94.81 103 THR A N 1
ATOM 813 C CA . THR A 1 103 ? 3.173 10.793 -1.298 1.00 94.81 103 THR A CA 1
ATOM 814 C C . THR A 1 103 ? 2.033 9.791 -1.170 1.00 94.81 103 THR A C 1
ATOM 816 O O . THR A 1 103 ? 1.047 9.922 -1.897 1.00 94.81 103 THR A O 1
ATOM 819 N N . ALA A 1 104 ? 2.126 8.823 -0.250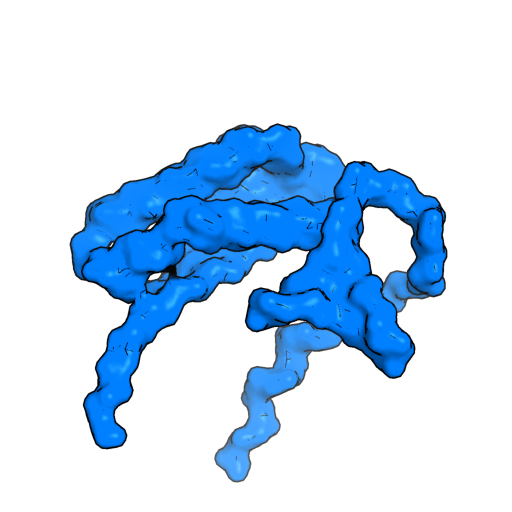 1.00 95.69 104 ALA A N 1
ATOM 820 C CA . ALA A 1 104 ? 1.053 7.873 -0.016 1.00 95.69 104 ALA A CA 1
ATOM 821 C C . ALA A 1 104 ? -0.177 8.567 0.590 1.00 95.69 104 ALA A C 1
ATOM 823 O O . ALA A 1 104 ? -0.116 9.299 1.580 1.00 95.69 104 ALA A O 1
ATOM 824 N N . ARG A 1 105 ? -1.340 8.323 -0.007 1.00 95.12 105 ARG A N 1
ATOM 825 C CA . ARG A 1 105 ? -2.629 8.823 0.464 1.00 95.12 105 ARG A CA 1
ATOM 826 C C . ARG A 1 105 ? -3.686 7.761 0.258 1.00 95.12 105 ARG A C 1
ATOM 828 O O . ARG A 1 105 ? -3.854 7.259 -0.846 1.00 95.12 105 ARG A O 1
ATOM 835 N N . ILE A 1 106 ? -4.429 7.474 1.319 1.00 94.50 106 ILE A N 1
ATOM 836 C CA . ILE A 1 106 ? -5.563 6.559 1.287 1.00 94.50 106 ILE A CA 1
ATOM 837 C C . ILE A 1 106 ? -6.862 7.308 1.581 1.00 94.50 106 ILE A C 1
ATOM 839 O O . ILE A 1 106 ? -6.943 8.108 2.519 1.00 94.50 106 ILE A O 1
ATOM 843 N N . THR A 1 107 ? -7.886 7.056 0.775 1.00 91.81 107 THR A N 1
ATOM 844 C CA . THR A 1 107 ? -9.233 7.606 0.947 1.00 91.81 107 THR A CA 1
ATOM 845 C C . THR A 1 107 ? -10.264 6.494 0.895 1.00 91.81 107 THR A C 1
ATOM 847 O O . THR A 1 107 ? -10.128 5.559 0.116 1.00 91.81 107 THR A O 1
ATOM 850 N N . GLU A 1 108 ? -11.305 6.602 1.711 1.00 88.12 108 GLU A N 1
ATOM 851 C CA . GLU A 1 108 ? -12.449 5.691 1.680 1.00 88.12 108 GLU A CA 1
ATOM 852 C C . GLU A 1 108 ? -13.559 6.350 0.858 1.00 88.12 108 GLU A C 1
ATOM 854 O O . GLU A 1 108 ? -14.024 7.430 1.225 1.00 88.12 108 GLU A O 1
ATOM 859 N N . SER A 1 109 ? -13.939 5.737 -0.266 1.00 84.81 109 SER A N 1
ATOM 860 C CA . SER A 1 109 ? -15.018 6.260 -1.120 1.00 84.81 109 SER A CA 1
ATOM 861 C C . SER A 1 109 ? -16.379 5.853 -0.566 1.00 84.81 109 SER A C 1
ATOM 863 O O . SER A 1 109 ? -17.264 6.686 -0.377 1.00 84.81 109 SER A O 1
ATOM 865 N N . VAL A 1 110 ? -16.519 4.566 -0.252 1.00 81.75 110 VAL A N 1
ATOM 866 C CA . VAL A 1 110 ? -17.660 3.975 0.452 1.00 81.75 110 VAL A CA 1
ATOM 867 C C . VAL A 1 110 ? -17.137 2.976 1.479 1.00 81.75 110 VAL A C 1
ATOM 869 O O . VAL A 1 110 ? -16.001 2.516 1.375 1.00 81.75 110 VAL A O 1
ATOM 872 N N . ALA A 1 111 ? -17.948 2.635 2.482 1.00 77.88 111 ALA A N 1
ATOM 873 C CA . ALA A 1 111 ? -17.554 1.646 3.482 1.00 77.88 111 ALA A CA 1
ATOM 874 C C . ALA A 1 111 ? -17.176 0.319 2.802 1.00 77.88 111 ALA A C 1
ATOM 876 O O . ALA A 1 111 ? -18.004 -0.279 2.117 1.00 77.88 111 ALA A O 1
ATOM 877 N N . GLY A 1 112 ? -15.936 -0.132 2.999 1.00 80.88 112 GLY A N 1
ATOM 878 C CA . GLY A 1 112 ? -15.403 -1.336 2.349 1.00 80.88 112 GLY A CA 1
ATOM 879 C C . GLY A 1 112 ? -14.588 -1.086 1.076 1.00 80.88 112 GLY A C 1
ATOM 880 O O . GLY A 1 112 ? -13.946 -2.018 0.595 1.00 80.88 112 GLY A O 1
ATOM 881 N N . GLU A 1 113 ? -14.553 0.144 0.551 1.00 88.44 113 GLU A N 1
ATOM 882 C CA . GLU A 1 113 ? -13.808 0.504 -0.661 1.00 88.44 113 GLU A CA 1
ATOM 883 C C . GLU A 1 113 ? -12.808 1.639 -0.398 1.00 88.44 113 GLU A C 1
ATOM 885 O O . GLU A 1 113 ? -13.169 2.803 -0.187 1.00 88.44 113 GLU A O 1
ATOM 890 N N . LEU A 1 114 ? -11.525 1.286 -0.441 1.00 90.25 114 LEU A N 1
ATOM 891 C CA . LEU A 1 114 ? -10.405 2.187 -0.212 1.00 90.25 114 LEU A CA 1
ATOM 892 C C . LEU A 1 114 ? -9.644 2.421 -1.517 1.00 90.25 114 LEU A C 1
ATOM 894 O O . LEU A 1 114 ? -9.385 1.497 -2.283 1.00 90.25 114 LEU A O 1
ATOM 898 N N . TRP A 1 115 ? -9.223 3.660 -1.723 1.00 93.81 115 TRP A N 1
ATOM 899 C CA . TRP A 1 115 ? -8.369 4.079 -2.824 1.00 93.81 115 TRP A CA 1
ATOM 900 C C . TRP A 1 115 ? -7.047 4.569 -2.260 1.00 93.81 115 TRP A C 1
ATOM 902 O O . TRP A 1 115 ? -7.023 5.505 -1.462 1.00 93.81 115 TRP A O 1
ATOM 912 N N . LEU A 1 116 ? -5.958 3.920 -2.656 1.00 93.12 116 LEU A N 1
ATOM 913 C CA . LEU A 1 116 ? -4.596 4.260 -2.275 1.00 93.12 116 LEU A CA 1
ATOM 914 C C . LEU A 1 116 ? -3.872 4.842 -3.490 1.00 93.12 116 LEU A C 1
ATOM 916 O O . LEU A 1 116 ? -3.737 4.182 -4.515 1.00 93.12 116 LEU A O 1
ATOM 920 N N . THR A 1 117 ? -3.375 6.064 -3.363 1.00 94.75 117 THR A N 1
ATOM 921 C CA . THR A 1 117 ? -2.535 6.731 -4.362 1.00 94.75 117 THR A CA 1
ATOM 922 C C . THR A 1 117 ? -1.152 6.976 -3.783 1.00 94.75 117 THR A C 1
ATOM 924 O O . THR A 1 117 ? -1.054 7.395 -2.632 1.00 94.75 117 THR A O 1
ATOM 927 N N . ALA A 1 118 ? -0.097 6.759 -4.559 1.00 93.56 118 ALA A N 1
ATOM 928 C CA . ALA A 1 118 ? 1.269 7.103 -4.167 1.00 93.56 118 ALA A CA 1
ATOM 929 C C . ALA A 1 118 ? 2.118 7.414 -5.404 1.00 93.56 118 ALA A C 1
ATOM 931 O O . ALA A 1 118 ? 1.714 7.132 -6.533 1.00 93.56 118 ALA A O 1
ATOM 932 N N . LYS A 1 119 ? 3.307 7.986 -5.216 1.00 91.94 119 LYS A N 1
ATOM 933 C CA . LYS A 1 119 ? 4.256 8.217 -6.306 1.00 91.94 119 LYS A CA 1
ATOM 934 C C . LYS A 1 119 ? 5.445 7.282 -6.150 1.00 91.94 119 LYS A C 1
ATOM 936 O O . LYS A 1 119 ? 6.130 7.309 -5.135 1.00 91.94 119 LYS A O 1
ATOM 941 N N . THR A 1 120 ? 5.696 6.461 -7.160 1.00 90.81 120 THR A N 1
ATOM 942 C CA . THR A 1 120 ? 6.930 5.676 -7.254 1.00 90.81 120 THR A CA 1
ATOM 943 C C . THR A 1 120 ? 8.112 6.587 -7.589 1.00 90.81 120 THR A C 1
ATOM 945 O O . THR A 1 120 ? 7.935 7.630 -8.227 1.00 90.81 120 THR A O 1
ATOM 948 N N . VAL A 1 121 ? 9.315 6.192 -7.168 1.00 88.44 121 VAL A N 1
ATOM 949 C CA . VAL A 1 121 ? 10.548 6.953 -7.431 1.00 88.44 121 VAL A CA 1
ATOM 950 C C . VAL A 1 121 ? 10.823 7.041 -8.936 1.00 88.44 121 VAL A C 1
ATOM 952 O O . VAL A 1 121 ? 11.010 8.140 -9.455 1.00 88.44 121 VAL A O 1
ATOM 955 N N . ASP A 1 122 ? 10.750 5.906 -9.637 1.00 85.94 122 ASP A N 1
ATOM 956 C CA . ASP A 1 122 ? 11.187 5.803 -11.037 1.00 85.94 122 ASP A CA 1
ATOM 957 C C . ASP A 1 122 ? 10.036 5.750 -12.061 1.00 85.94 122 ASP A C 1
ATOM 959 O O . ASP A 1 122 ? 10.250 6.022 -13.240 1.00 85.94 122 ASP A O 1
ATOM 963 N N . TYR A 1 123 ? 8.799 5.439 -11.646 1.00 83.81 123 TYR A N 1
ATOM 964 C CA . TYR A 1 123 ? 7.708 5.069 -12.570 1.00 83.81 123 TYR A CA 1
ATOM 965 C C . TYR A 1 123 ? 6.436 5.929 -12.448 1.00 83.81 123 TYR A C 1
ATOM 967 O O . TYR A 1 123 ? 5.376 5.572 -12.970 1.00 83.81 123 TYR A O 1
ATOM 975 N N . GLY A 1 124 ? 6.522 7.074 -11.764 1.00 88.69 124 GLY A N 1
ATOM 976 C CA . GLY A 1 124 ? 5.414 8.018 -11.609 1.00 88.69 124 GLY A CA 1
ATOM 977 C C . GLY A 1 124 ? 4.325 7.554 -10.638 1.00 88.69 124 GLY A C 1
ATOM 978 O O . GLY A 1 124 ? 4.589 6.826 -9.683 1.00 88.69 124 GLY A O 1
ATOM 979 N N . GLU A 1 125 ? 3.098 8.030 -10.843 1.00 89.69 125 GLU A N 1
ATOM 980 C CA . GLU A 1 125 ? 1.975 7.776 -9.935 1.00 89.69 125 GLU A CA 1
ATOM 981 C C . GLU A 1 125 ? 1.435 6.345 -10.053 1.00 89.69 125 GLU A C 1
ATOM 983 O O . GLU A 1 125 ? 1.334 5.771 -11.144 1.00 89.69 125 GLU A O 1
ATOM 988 N N . LEU A 1 126 ? 1.068 5.789 -8.900 1.00 89.56 126 LEU A N 1
ATOM 989 C CA . LEU A 1 126 ? 0.372 4.523 -8.745 1.00 89.56 126 LEU A CA 1
ATOM 990 C C . LEU A 1 126 ? -0.971 4.768 -8.059 1.00 89.56 126 LEU A C 1
ATOM 992 O O . LEU A 1 126 ? -1.103 5.629 -7.188 1.00 89.56 126 LEU A O 1
ATOM 996 N N . THR A 1 127 ? -1.976 3.997 -8.450 1.00 91.25 127 THR A N 1
ATOM 997 C CA . THR A 1 127 ? -3.299 4.001 -7.825 1.00 91.25 127 THR A CA 1
ATOM 998 C C . THR A 1 127 ? -3.752 2.562 -7.650 1.00 91.25 127 THR A C 1
ATOM 1000 O O . THR A 1 127 ? -3.680 1.772 -8.589 1.00 91.25 127 THR A O 1
ATOM 1003 N N . LEU A 1 128 ? -4.195 2.232 -6.443 1.00 89.81 128 LEU A N 1
ATOM 1004 C CA . LEU A 1 128 ? -4.647 0.910 -6.039 1.00 89.81 128 LEU A CA 1
ATOM 1005 C C . LEU A 1 128 ? -6.042 1.023 -5.439 1.00 89.81 128 LEU A C 1
ATOM 1007 O O . LEU A 1 128 ? -6.286 1.856 -4.566 1.00 89.81 128 LEU A O 1
ATOM 1011 N N . GLN A 1 129 ? -6.938 0.154 -5.889 1.00 91.00 129 GLN A N 1
ATOM 1012 C CA . GLN A 1 129 ? -8.221 -0.065 -5.241 1.00 91.00 129 GLN A CA 1
ATOM 1013 C C . GLN A 1 129 ? -8.068 -1.243 -4.279 1.00 91.00 129 GLN A C 1
ATOM 1015 O O . GLN A 1 129 ? -7.584 -2.309 -4.659 1.00 91.00 129 GLN A O 1
ATOM 1020 N N . LEU A 1 130 ? -8.452 -1.044 -3.024 1.00 88.56 130 LEU A N 1
ATOM 1021 C CA . LEU A 1 130 ? -8.404 -2.050 -1.973 1.00 88.56 130 LEU A CA 1
ATOM 1022 C C . LEU A 1 130 ? -9.821 -2.242 -1.444 1.00 88.56 130 LEU A C 1
ATOM 1024 O O . LEU A 1 130 ? -10.444 -1.304 -0.947 1.00 88.56 130 LEU A O 1
ATOM 1028 N N . THR A 1 131 ? -10.320 -3.468 -1.527 1.00 85.38 131 THR A N 1
ATOM 1029 C CA . THR A 1 131 ? -11.659 -3.805 -1.047 1.00 85.38 131 THR A CA 1
ATOM 1030 C C . THR A 1 131 ? -11.552 -4.700 0.173 1.00 85.38 131 THR A C 1
ATOM 1032 O O . THR A 1 131 ? -10.835 -5.700 0.170 1.00 85.38 131 THR A O 1
ATOM 1035 N N . TYR A 1 132 ? -12.292 -4.353 1.219 1.00 79.44 132 TYR A N 1
ATOM 1036 C CA . TYR A 1 132 ? -12.522 -5.224 2.359 1.00 79.44 132 TYR A CA 1
ATOM 1037 C C . TYR A 1 132 ? -14.030 -5.453 2.444 1.00 79.44 132 TYR A C 1
ATOM 1039 O O . TYR A 1 132 ? -14.799 -4.544 2.747 1.00 79.44 132 TYR A O 1
ATOM 1047 N N . ALA A 1 133 ? -14.474 -6.656 2.076 1.00 66.81 133 ALA A N 1
ATOM 1048 C CA . ALA A 1 133 ? -15.891 -6.983 2.128 1.00 66.81 133 ALA A CA 1
ATOM 1049 C C . ALA A 1 133 ? -16.375 -6.853 3.577 1.00 66.81 133 ALA A C 1
ATOM 1051 O O . ALA A 1 133 ? -15.820 -7.482 4.481 1.00 66.81 133 ALA A O 1
ATOM 1052 N N . GLN A 1 134 ? -17.430 -6.070 3.804 1.00 46.75 134 GLN A N 1
ATOM 1053 C CA . GLN A 1 134 ? -18.270 -6.332 4.964 1.00 46.75 134 GLN A CA 1
ATOM 1054 C C . GLN A 1 134 ? -18.817 -7.738 4.740 1.00 46.75 134 GLN A C 1
ATOM 1056 O O . GLN A 1 134 ? -19.325 -8.023 3.656 1.00 46.75 134 GLN A O 1
ATOM 1061 N N . ALA A 1 135 ? -18.668 -8.634 5.713 1.00 39.12 135 ALA A N 1
ATOM 1062 C CA . ALA A 1 135 ? -19.463 -9.848 5.719 1.00 39.12 135 ALA A CA 1
ATOM 1063 C C . ALA A 1 135 ? -20.926 -9.399 5.795 1.00 39.12 135 ALA A C 1
ATOM 1065 O O . ALA A 1 135 ? -21.459 -9.153 6.877 1.00 39.12 135 ALA A O 1
ATOM 1066 N N . GLU A 1 136 ? -21.547 -9.197 4.635 1.00 40.00 136 GLU A N 1
ATOM 1067 C CA . GLU A 1 136 ? -22.985 -9.136 4.531 1.00 40.00 136 GLU A CA 1
ATOM 1068 C C . GLU A 1 136 ? -23.457 -10.455 5.118 1.00 40.00 136 GLU A C 1
ATOM 1070 O O . GLU A 1 136 ? -23.047 -11.541 4.699 1.00 40.00 136 GLU A O 1
A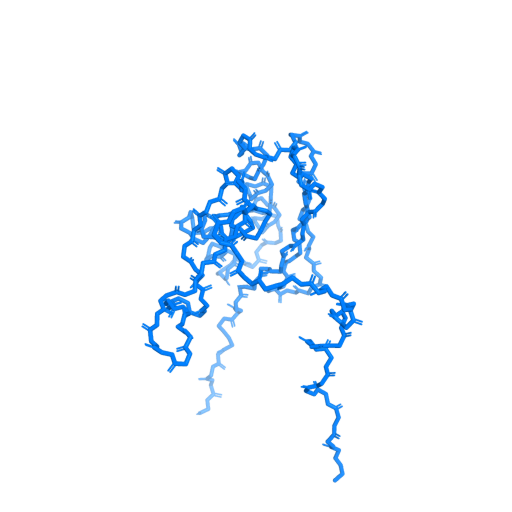TOM 1075 N N . GLN A 1 137 ? -24.214 -10.339 6.202 1.00 41.47 137 GLN A N 1
ATOM 1076 C CA . GLN A 1 137 ? -24.935 -11.455 6.760 1.00 41.47 137 GLN A CA 1
ATOM 1077 C C . GLN A 1 137 ? -25.798 -12.003 5.626 1.00 41.47 137 GLN A C 1
ATOM 1079 O O . GLN A 1 137 ? -26.849 -11.443 5.324 1.00 41.47 137 GLN A O 1
ATOM 1084 N N . ALA A 1 138 ? -25.345 -13.086 4.996 1.00 35.19 138 ALA A N 1
ATOM 1085 C CA . ALA A 1 138 ? -26.198 -13.983 4.244 1.00 35.19 138 ALA A CA 1
ATOM 1086 C C . ALA A 1 138 ? -27.130 -14.645 5.266 1.00 35.19 138 ALA A C 1
ATOM 1088 O O . ALA A 1 138 ? -26.890 -15.742 5.761 1.00 35.19 138 ALA A O 1
ATOM 1089 N N . ASN A 1 139 ? -28.133 -13.875 5.674 1.00 37.25 139 ASN A N 1
ATOM 1090 C CA . ASN A 1 139 ? -29.323 -14.342 6.341 1.00 37.25 139 ASN A CA 1
ATOM 1091 C C . ASN A 1 139 ? -30.326 -14.604 5.215 1.00 37.25 139 ASN A C 1
ATOM 1093 O O . ASN A 1 139 ? -30.776 -13.664 4.55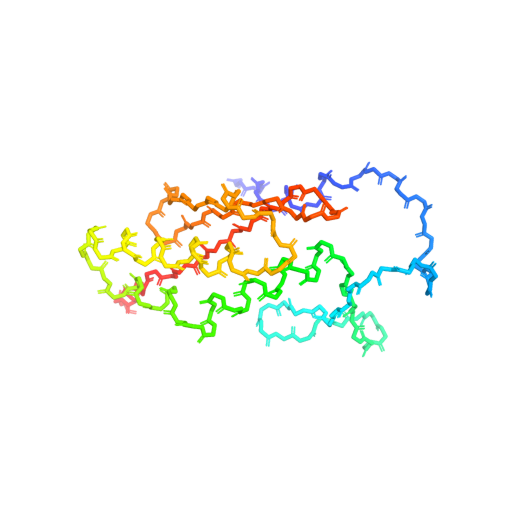6 1.00 37.25 139 ASN A O 1
ATOM 1097 N N . GLY A 1 140 ? -30.609 -15.882 4.978 1.00 37.12 140 GLY A N 1
ATOM 1098 C CA . GLY A 1 140 ? -31.522 -16.377 3.952 1.00 37.12 140 GLY A CA 1
ATOM 1099 C C . GLY A 1 140 ? -31.362 -17.871 3.773 1.00 37.12 140 GLY A C 1
ATOM 1100 O O . GLY A 1 140 ? -30.617 -18.250 2.847 1.00 37.12 140 GLY A O 1
#

InterPro domains:
  IPR019697 Bacteriophage HP1, Orf28 [PF10761] (31-128)

Nearest PDB structures (foldseek):
  5ezn-assembly1_E  TM=7.991E-01  e=5.415E+00  Plasmodium falciparum 3D7
  1zao-assembly1_A  TM=5.599E-01  e=3.299E+00  Archaeoglobus fulgidus
  1dgm-assembly1_A  TM=3.832E-01  e=1.889E+00  Toxoplasma gondii
  6ces-assembly1_C  TM=3.111E-01  e=9.558E-01  Homo sapiens
  1ykd-assembly1_A  TM=3.356E-01  e=1.569E+00  Anabaena sp.

Sequence (140 aa):
MILTAWATWGEAMKGTLGFPLQLTDPGNYWDLRIVDNDIALDVGRQPLKLADRASIAQDIAHMIRERGYLTAMIAERDARKRKYQMVLITLAVDDDRRIVPGTARITESVAGELWLTAKTVDYGELTLQLTYAQAEQANG

Foldseek 3Di:
DDDDDPPDPPPVPPPPPPDDPDPPPVQVDKDFDDDPNHFDADPVRHTDMDGHQRRLQVVLLVVLVVVCLLVQLLPDPDPVVNVVSQVVSQVVSLPPPQFPHPQWDWDDPDRQWIWIWTAGPPPGIDIDIGGRDNPPPPPD

Organism: NCBI:txid167968

Mean predicted aligned error: 11.55 Å

Radius of gyration: 17.69 Å; Cα contacts (8 Å, |Δi|>4): 162; chains: 1; bounding box: 49×34×46 Å